Protein 8A09 (pdb70)

Sequence (58 aa):
GEIAQQLKEIAKQLKEIAWQLKEIAQQLKGEIAQQLKEIAKQLKEIAWQLKEIAQQLK

Foldseek 3Di:
DVVVVVVVVVVVVVVVVVVVVVVVVVVVD/DVVVVVVVVVVVVVVVVVVVVVVVVVVVD

B-factor: mean 28.99, std 10.01, range [15.31, 63.49]

Secondary structure (P-SEA, 3-state):
caaaaaaaaaaaaaaaaaaaaaaaaaaac/caaaaaaaaaaaaaaaaaaaaaaaaaaac

Structure (mmCIF, N/CA/C/O backbone):
data_8A09
#
_entry.id   8A09
#
_cell.length_a   53.710
_cell.length_b   53.710
_cell.length_c   46.392
_cell.angle_alpha   90.000
_cell.angle_beta   90.000
_cell.angle_gamma   120.000
#
_symmetry.space_group_name_H-M   'H 3'
#
loop_
_entity.id
_entity.type
_entity.pdbx_description
1 polymer 'A hexameric barrel state of a de novo coiled-coil assembly: CC-Type2-(QgLaId)4'
2 non-polymer GLYCEROL
3 water water
#
loop_
_atom_site.group_PDB
_atom_site.id
_atom_site.type_symbol
_atom_site.label_atom_id
_atom_site.label_alt_id
_atom_site.label_comp_id
_atom_site.label_asym_id
_atom_site.lab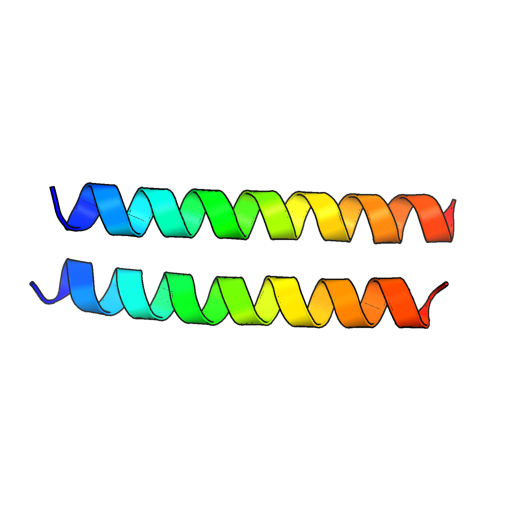el_entity_id
_atom_site.label_seq_id
_atom_site.pdbx_PDB_ins_code
_atom_site.Cartn_x
_atom_site.Cartn_y
_atom_site.Cartn_z
_atom_site.occupancy
_atom_site.B_iso_or_equiv
_atom_site.auth_seq_id
_atom_site.auth_comp_id
_atom_site.auth_asym_id
_atom_site.auth_atom_id
_atom_site.pdbx_PDB_model_num
ATOM 1 N N . GLY A 1 2 ? 7.433 -7.213 17.493 1.00 48.18 1 GLY A N 1
ATOM 2 C CA . GLY A 1 2 ? 7.736 -8.504 16.833 1.00 48.26 1 GLY A CA 1
ATOM 3 C C . GLY A 1 2 ? 6.870 -8.790 15.603 1.00 42.27 1 GLY A C 1
ATOM 4 O O . GLY A 1 2 ? 7.299 -8.541 14.490 1.00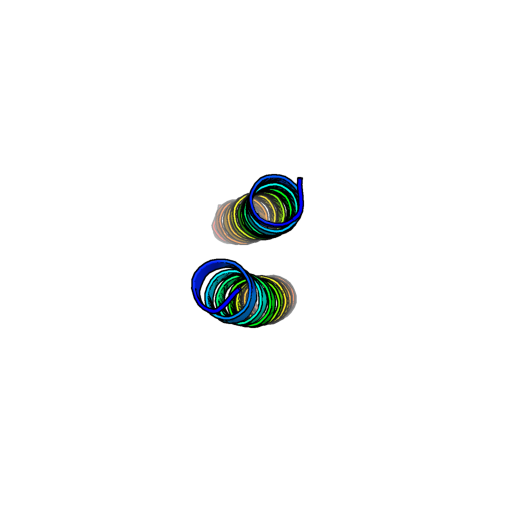 40.25 1 GLY A O 1
ATOM 5 N N . GLU A 1 3 ? 5.667 -9.333 15.824 1.00 42.30 2 GLU A N 1
ATOM 6 C CA . GLU A 1 3 ? 4.841 -9.906 14.777 1.00 39.22 2 GLU A CA 1
ATOM 7 C C . GLU A 1 3 ? 4.352 -8.798 13.844 1.00 35.88 2 GLU A C 1
ATOM 8 O O . GLU A 1 3 ? 4.301 -8.982 12.627 1.00 34.82 2 GLU A O 1
ATOM 10 N N . ILE A 1 4 ? 4.017 -7.630 14.411 1.00 35.53 3 ILE A N 1
ATOM 11 C CA . ILE A 1 4 ? 3.577 -6.514 13.583 1.00 35.00 3 ILE A CA 1
ATOM 12 C C . ILE A 1 4 ? 4.753 -6.042 12.739 1.00 32.10 3 ILE A C 1
ATOM 13 O O . ILE A 1 4 ? 4.577 -5.873 11.541 1.00 29.84 3 ILE A O 1
ATOM 18 N N . ALA A 1 5 ? 5.933 -5.874 13.339 1.00 35.59 4 ALA A N 1
ATOM 19 C CA . ALA A 1 5 ? 7.143 -5.514 12.614 1.00 35.96 4 ALA A CA 1
ATOM 20 C C . ALA A 1 5 ? 7.444 -6.497 11.485 1.00 33.08 4 ALA A C 1
ATOM 21 O O . ALA A 1 5 ? 7.851 -6.073 10.409 1.00 32.94 4 ALA A O 1
ATOM 23 N N . GLN A 1 6 ? 7.271 -7.804 11.724 1.00 34.71 5 GLN A N 1
ATOM 24 C CA . GLN A 1 6 ? 7.562 -8.816 10.719 1.00 34.65 5 GLN A CA 1
ATOM 25 C C . GLN A 1 6 ? 6.616 -8.690 9.529 1.00 30.73 5 GLN A C 1
ATOM 26 O O . GLN A 1 6 ? 7.061 -8.795 8.391 1.00 30.48 5 GLN A O 1
ATOM 32 N N . GLN A 1 7 ? 5.329 -8.428 9.786 1.00 29.97 6 GLN A N 1
ATOM 33 C CA . GLN A 1 7 ? 4.381 -8.263 8.696 1.00 27.05 6 GLN A CA 1
ATOM 34 C C . GLN A 1 7 ? 4.653 -6.972 7.930 1.00 25.23 6 GLN A C 1
ATOM 35 O O . GLN A 1 7 ? 4.567 -6.970 6.705 1.00 24.16 6 GLN A O 1
ATOM 41 N N . LEU A 1 8 ? 5.035 -5.897 8.626 1.00 25.47 7 LEU A N 1
ATOM 42 C CA . LEU A 1 8 ? 5.375 -4.657 7.954 1.00 24.14 7 LEU A CA 1
ATOM 43 C C . LEU A 1 8 ? 6.623 -4.861 7.093 1.00 24.76 7 LEU A C 1
ATOM 44 O O . LEU A 1 8 ? 6.697 -4.304 6.001 1.00 23.90 7 LEU A O 1
ATOM 49 N N . LYS A 1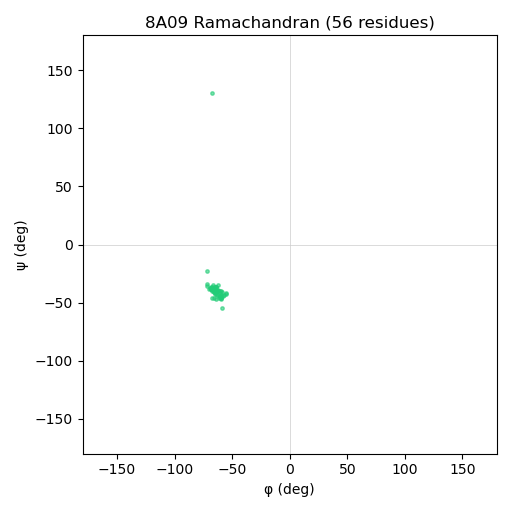 9 ? 7.582 -5.669 7.571 1.00 26.60 8 LYS A N 1
ATOM 50 C CA . LYS A 1 9 ? 8.770 -6.008 6.809 1.00 25.80 8 LYS A CA 1
ATOM 51 C C . LYS A 1 9 ? 8.362 -6.709 5.512 1.00 25.70 8 LYS A C 1
ATOM 52 O O . LYS A 1 9 ? 8.912 -6.417 4.462 1.00 25.51 8 LYS A O 1
ATOM 58 N N . GLU A 1 10 ? 7.409 -7.642 5.588 1.00 24.25 9 GLU A N 1
ATOM 59 C CA . GLU A 1 10 ? 6.957 -8.348 4.405 1.00 24.73 9 GLU A CA 1
ATOM 60 C C . GLU A 1 10 ? 6.221 -7.393 3.461 1.00 20.32 9 GLU A C 1
ATOM 61 O O . GLU A 1 10 ? 6.377 -7.452 2.251 1.00 21.76 9 GLU A O 1
ATOM 67 N N . ILE A 1 11 ? 5.409 -6.497 4.001 1.00 20.58 10 ILE A N 1
ATOM 68 C CA . ILE A 1 11 ? 4.759 -5.460 3.219 1.00 18.94 10 ILE A CA 1
ATOM 69 C C . ILE A 1 11 ? 5.796 -4.604 2.494 1.00 18.01 10 ILE A C 1
ATOM 70 O O . ILE A 1 11 ? 5.674 -4.365 1.289 1.00 17.93 10 ILE A O 1
ATOM 75 N N . ALA A 1 12 ? 6.867 -4.214 3.174 1.00 19.50 11 ALA A N 1
ATOM 76 C CA . ALA A 1 12 ? 7.922 -3.423 2.547 1.00 20.75 11 ALA A CA 1
ATOM 77 C C . ALA A 1 12 ? 8.602 -4.202 1.414 1.00 20.37 11 ALA A C 1
ATOM 78 O O . ALA A 1 12 ? 8.889 -3.645 0.347 1.00 20.34 11 ALA A O 1
ATOM 80 N N . LYS A 1 13 ? 8.832 -5.496 1.630 1.00 20.81 12 LYS A N 1
ATOM 81 C CA . LYS A 1 13 ? 9.445 -6.377 0.645 1.00 21.70 12 LYS A CA 1
ATOM 82 C C . LYS A 1 13 ? 8.591 -6.453 -0.616 1.00 19.52 12 LYS A C 1
ATOM 83 O O . LYS A 1 13 ? 9.087 -6.315 -1.745 1.00 21.19 12 LYS A O 1
ATOM 89 N N . GLN A 1 14 ? 7.279 -6.594 -0.447 1.00 18.70 13 GLN A N 1
ATOM 90 C CA . GLN A 1 14 ? 6.423 -6.702 -1.612 1.00 17.40 13 GLN A CA 1
ATOM 91 C C . GLN A 1 14 ? 6.360 -5.366 -2.330 1.00 17.33 13 GLN A C 1
ATOM 92 O O . GLN A 1 14 ? 6.286 -5.325 -3.556 1.00 17.66 13 GLN A O 1
ATOM 98 N N . LEU A 1 15 ? 6.333 -4.258 -1.589 1.00 17.24 14 LEU A N 1
ATOM 99 C CA . LEU A 1 15 ? 6.317 -2.955 -2.234 1.00 16.59 14 LEU A CA 1
ATOM 100 C C . LEU A 1 15 ? 7.610 -2.733 -3.023 1.00 18.05 14 LEU A C 1
ATOM 101 O O . LEU A 1 15 ? 7.566 -2.095 -4.081 1.00 17.81 14 LEU A O 1
ATOM 106 N N . LYS A 1 16 ? 8.741 -3.219 -2.515 1.00 18.81 15 LYS A N 1
ATOM 107 C CA . LYS A 1 16 ? 9.982 -3.110 -3.258 1.00 19.88 15 LYS A CA 1
ATOM 108 C C . LYS A 1 16 ? 9.875 -3.870 -4.577 1.00 18.99 15 LYS A C 1
ATOM 109 O O . LYS A 1 16 ? 10.358 -3.402 -5.614 1.00 19.88 15 LYS A O 1
ATOM 114 N N . GLU A 1 17 ? 9.227 -5.036 -4.557 1.00 17.70 16 GLU A N 1
ATOM 115 C CA . GLU A 1 17 ? 9.054 -5.820 -5.776 1.00 18.00 16 GLU A CA 1
ATOM 116 C C . GLU A 1 17 ? 8.106 -5.107 -6.738 1.00 18.00 16 GLU A C 1
ATOM 117 O O . GLU A 1 17 ? 8.317 -5.118 -7.957 1.00 18.86 16 GLU A O 1
ATOM 123 N N . ILE A 1 18 ? 7.064 -4.477 -6.212 1.00 17.06 17 ILE A N 1
ATOM 124 C CA . ILE A 1 18 ? 6.155 -3.681 -7.022 1.00 16.91 17 ILE A CA 1
ATOM 125 C C . ILE A 1 18 ? 6.904 -2.539 -7.708 1.00 16.76 17 ILE A C 1
ATOM 126 O O . ILE A 1 18 ? 6.751 -2.311 -8.912 1.00 17.81 17 ILE A O 1
ATOM 131 N N . ALA A 1 19 ? 7.755 -1.843 -6.958 1.00 17.19 18 ALA A N 1
ATOM 132 C CA . ALA A 1 19 ? 8.552 -0.752 -7.516 1.00 18.00 18 ALA A CA 1
ATOM 133 C C . ALA A 1 19 ? 9.454 -1.268 -8.646 1.00 17.94 18 ALA A C 1
ATOM 134 O O . ALA A 1 19 ? 9.625 -0.623 -9.674 1.00 20.06 18 ALA A O 1
ATOM 136 N N . TRP A 1 20 ? 10.022 -2.448 -8.455 1.00 20.14 19 TRP A N 1
ATOM 137 C CA . TRP A 1 20 ? 10.934 -3.050 -9.409 1.00 19.94 19 TRP A CA 1
ATOM 138 C C . TRP A 1 20 ? 10.196 -3.377 -10.693 1.00 20.57 19 TRP A C 1
ATOM 139 O O . TRP A 1 20 ? 10.668 -3.088 -11.799 1.00 21.89 19 TRP A O 1
ATOM 150 N N . GLN A 1 21 ? 9.013 -3.986 -10.557 1.00 18.72 20 GLN A N 1
ATOM 151 C CA . GLN A 1 21 ? 8.258 -4.357 -11.743 1.00 18.82 20 GLN A CA 1
ATOM 152 C C . GLN A 1 21 ? 7.795 -3.110 -12.491 1.00 18.98 20 GLN A C 1
ATOM 153 O O . GLN A 1 21 ? 7.747 -3.113 -13.728 1.00 20.62 20 GLN A O 1
ATOM 159 N N . LEU A 1 22 ? 7.387 -2.055 -11.790 1.00 17.76 21 LEU A N 1
ATOM 160 C CA . LEU A 1 22 ? 6.995 -0.821 -12.473 1.00 19.38 21 LEU A CA 1
ATOM 161 C C . LEU A 1 22 ? 8.172 -0.197 -13.222 1.00 20.41 21 LEU A C 1
ATOM 162 O O . LEU A 1 22 ? 8.006 0.313 -14.324 1.00 22.04 21 LEU A O 1
ATOM 167 N N . LYS A 1 23 ? 9.382 -0.280 -12.655 1.00 21.29 22 LYS A N 1
ATOM 168 C CA . LYS A 1 23 ? 10.564 0.188 -13.356 1.00 23.10 22 LYS A CA 1
ATOM 169 C C . LYS A 1 23 ? 10.761 -0.628 -14.628 1.00 23.38 22 LYS A C 1
ATOM 170 O O . LYS A 1 23 ? 11.092 -0.093 -15.677 1.00 25.90 22 LYS A O 1
ATOM 174 N N . GLU A 1 24 ? 10.529 -1.943 -14.548 1.00 23.39 23 GLU A N 1
ATOM 175 C CA . GLU A 1 24 ? 10.655 -2.774 -15.732 1.00 25.68 23 GLU A CA 1
ATOM 176 C C . GLU A 1 24 ? 9.673 -2.332 -16.809 1.00 25.44 23 GLU A C 1
ATOM 177 O O . GLU A 1 24 ? 10.045 -2.254 -17.967 1.00 28.82 23 GLU A O 1
ATOM 183 N N . ILE A 1 25 ? 8.422 -2.087 -16.424 1.00 24.31 24 ILE A N 1
ATOM 184 C CA . ILE A 1 25 ? 7.390 -1.638 -17.353 1.00 26.64 24 ILE A CA 1
ATOM 185 C C . ILE A 1 25 ? 7.814 -0.309 -17.982 1.00 27.32 24 ILE A C 1
ATOM 186 O O . ILE A 1 25 ? 7.718 -0.117 -19.190 1.00 29.89 24 ILE A O 1
ATOM 191 N N . ALA A 1 26 ? 8.293 0.627 -17.172 1.00 25.39 25 ALA A N 1
ATOM 192 C CA . ALA A 1 26 ? 8.723 1.934 -17.651 1.00 26.75 25 ALA A CA 1
ATOM 193 C C . ALA A 1 26 ? 9.862 1.777 -18.654 1.00 30.19 25 ALA A C 1
ATOM 194 O O . ALA A 1 26 ? 9.888 2.439 -19.675 1.00 32.18 25 ALA A O 1
ATOM 196 N N . GLN A 1 27 ? 10.787 0.862 -18.382 1.00 31.18 26 GLN A N 1
ATOM 197 C CA . GLN A 1 27 ? 11.946 0.671 -19.233 1.00 34.84 26 GLN A CA 1
ATOM 198 C C . GLN A 1 27 ? 11.501 0.100 -20.570 1.00 38.06 26 GLN A C 1
ATOM 199 O O . GLN A 1 27 ? 12.043 0.474 -21.615 1.00 40.98 26 GLN A O 1
ATOM 205 N N . GLN A 1 28 ? 10.50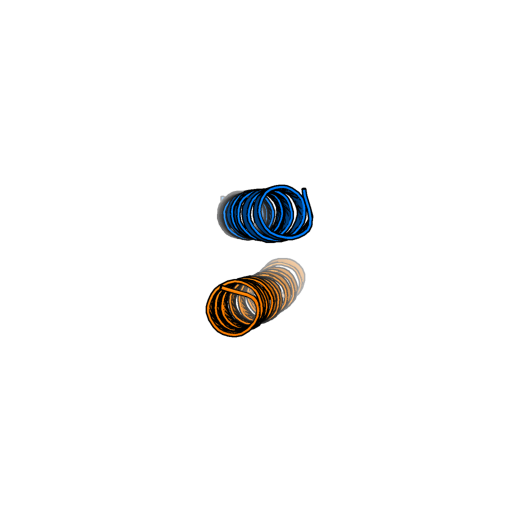2 -0.783 -20.525 1.00 37.27 27 GLN A N 1
ATOM 206 C CA . GLN A 1 28 ? 9.963 -1.385 -21.729 1.00 43.31 27 GLN A CA 1
ATOM 207 C C . GLN A 1 28 ? 9.245 -0.352 -22.595 1.00 47.53 27 GLN A C 1
ATOM 208 O O . GLN A 1 28 ? 9.313 -0.419 -23.798 1.00 54.54 27 GLN A O 1
ATOM 214 N N . LEU A 1 29 ? 8.560 0.603 -21.979 1.00 45.62 28 LEU A N 1
ATOM 215 C CA . LEU A 1 29 ? 7.853 1.623 -22.727 1.00 46.38 28 LEU A CA 1
ATOM 216 C C . LEU A 1 29 ? 8.876 2.570 -23.354 1.00 50.59 28 LEU A C 1
ATOM 217 O O . LEU A 1 29 ? 8.685 3.030 -24.469 1.00 59.72 28 LEU A O 1
ATOM 222 N N . LYS A 1 30 ? 9.998 2.803 -22.665 1.00 49.47 29 LYS A N 1
ATOM 223 C CA . LYS A 1 30 ? 11.043 3.697 -23.143 1.00 52.38 29 LYS A CA 1
ATOM 224 C C . LYS A 1 30 ? 11.769 3.043 -24.314 1.00 54.45 29 LYS A C 1
ATOM 225 O O . LYS A 1 30 ? 12.375 3.735 -25.128 1.00 63.49 29 LYS A O 1
ATOM 231 N N . GLY A 1 31 ? 11.697 1.712 -24.398 1.00 53.37 30 GLY A N 1
ATOM 232 N N . GLY B 1 2 ? -2.437 -10.993 16.903 1.00 53.63 1 GLY B N 1
ATOM 233 C CA . GLY B 1 2 ? -3.553 -10.038 17.047 1.00 51.20 1 GLY B CA 1
ATOM 234 C C . GLY B 1 2 ? -4.245 -9.703 15.719 1.00 45.57 1 GLY B C 1
ATOM 235 O O . GLY B 1 2 ? -3.816 -10.097 14.630 1.00 46.35 1 GLY B O 1
ATOM 236 N N . GLU B 1 3 ? -5.367 -8.977 15.858 1.00 48.05 2 GLU B N 1
ATOM 237 C CA . GLU B 1 3 ? -6.247 -8.644 14.750 1.00 46.24 2 GLU B CA 1
ATOM 238 C C . GLU B 1 3 ? -5.511 -7.740 13.759 1.00 39.78 2 GLU B C 1
ATOM 239 O O . GLU B 1 3 ? -5.665 -7.892 12.545 1.00 41.23 2 GLU B O 1
ATOM 241 N N . ILE B 1 4 ? -4.687 -6.825 14.299 1.00 40.61 3 ILE B N 1
ATOM 242 C CA . ILE B 1 4 ? -3.828 -5.947 13.519 1.00 38.31 3 ILE B CA 1
ATOM 243 C C . ILE B 1 4 ? -2.893 -6.803 12.667 1.00 34.73 3 ILE B C 1
ATOM 244 O O . ILE B 1 4 ? -2.831 -6.641 11.470 1.00 32.62 3 ILE B O 1
ATOM 249 N N . ALA B 1 5 ? -2.149 -7.713 13.308 1.00 37.17 4 ALA B N 1
ATOM 250 C CA . ALA B 1 5 ? -1.224 -8.604 12.620 1.00 36.26 4 ALA B CA 1
ATOM 251 C C . ALA B 1 5 ? -1.910 -9.403 11.509 1.00 33.86 4 ALA B C 1
ATOM 252 O O . ALA B 1 5 ? -1.327 -9.591 10.432 1.00 33.74 4 ALA B O 1
ATOM 254 N N . GLN B 1 6 ? -3.124 -9.910 11.773 1.00 34.94 5 GLN B N 1
ATOM 255 C CA . GLN B 1 6 ? -3.854 -10.723 10.801 1.00 34.94 5 GLN B CA 1
ATOM 256 C C . GLN B 1 6 ? -4.210 -9.907 9.557 1.00 31.03 5 GLN B C 1
ATOM 257 O O . GLN B 1 6 ? -4.046 -10.374 8.404 1.00 28.90 5 GLN B O 1
ATOM 263 N N . GLN B 1 7 ? -4.661 -8.663 9.771 1.00 29.91 6 GLN B N 1
ATOM 264 C CA . GLN B 1 7 ? -4.977 -7.808 8.633 1.00 27.53 6 GLN B CA 1
ATOM 265 C C . GLN B 1 7 ? -3.715 -7.429 7.858 1.00 26.08 6 GLN B C 1
ATOM 266 O O . GLN B 1 7 ? -3.752 -7.397 6.627 1.00 23.51 6 GLN B O 1
ATOM 272 N N . LEU B 1 8 ? -2.595 -7.167 8.545 1.00 27.67 7 LEU B N 1
ATOM 273 C CA . LEU B 1 8 ? -1.335 -6.861 7.870 1.00 24.79 7 LEU B CA 1
ATOM 274 C C . LEU B 1 8 ? -0.882 -8.055 7.019 1.00 24.65 7 LEU B C 1
ATOM 275 O O . LEU B 1 8 ? -0.370 -7.887 5.910 1.00 22.71 7 LEU B O 1
ATOM 280 N N . LYS B 1 9 ? -1.148 -9.275 7.495 1.00 25.62 8 LYS B N 1
ATOM 281 C CA . LYS B 1 9 ? -0.798 -10.483 6.772 1.00 25.72 8 LYS B CA 1
ATOM 282 C C . LYS B 1 9 ? -1.597 -10.546 5.467 1.00 23.06 8 LYS B C 1
ATOM 283 O O . LYS B 1 9 ? -1.055 -10.896 4.417 1.00 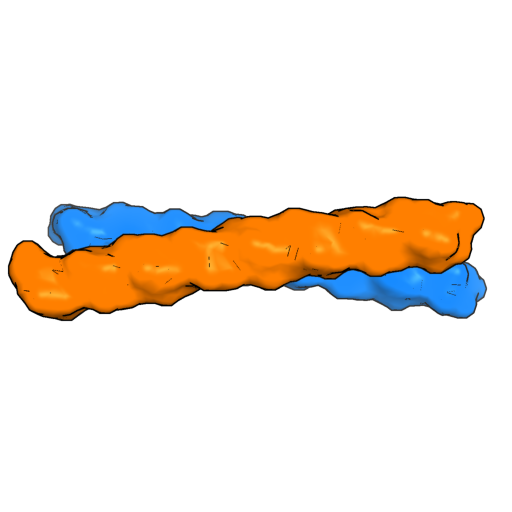22.82 8 LYS B O 1
ATOM 289 N N . GLU B 1 10 ? -2.887 -10.197 5.538 1.00 23.41 9 GLU B N 1
ATOM 290 C CA . GLU B 1 10 ? -3.742 -10.161 4.360 1.00 22.05 9 GLU B CA 1
ATOM 291 C C . GLU B 1 10 ? -3.274 -9.071 3.390 1.00 19.83 9 GLU B C 1
ATOM 292 O O . GLU B 1 10 ? -3.237 -9.272 2.154 1.00 21.21 9 GLU B O 1
ATOM 298 N N . ILE B 1 11 ? -2.880 -7.915 3.926 1.00 19.61 10 ILE B N 1
ATOM 299 C CA . ILE B 1 11 ? -2.345 -6.832 3.123 1.00 17.87 10 ILE B CA 1
ATOM 300 C C . ILE B 1 11 ? -1.085 -7.302 2.396 1.00 17.09 10 ILE B 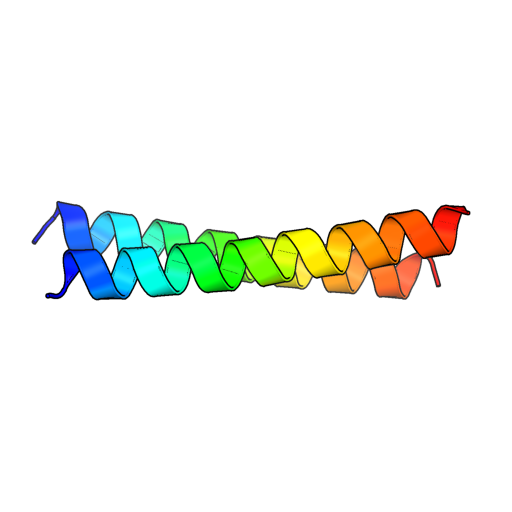C 1
ATOM 301 O O . ILE B 1 11 ? -0.955 -7.095 1.183 1.00 17.99 10 ILE B O 1
ATOM 306 N N . ALA B 1 12 ? -0.200 -8.012 3.084 1.00 19.85 11 ALA B N 1
ATOM 307 C CA . ALA B 1 12 ? 1.002 -8.535 2.461 1.00 19.40 11 ALA B CA 1
ATOM 308 C C . ALA B 1 12 ? 0.666 -9.494 1.316 1.00 18.95 11 ALA B C 1
ATOM 309 O O . ALA B 1 12 ? 1.330 -9.510 0.270 1.00 19.14 11 ALA B O 1
ATOM 311 N N . LYS B 1 13 ? -0.334 -10.353 1.533 1.00 19.46 12 LYS B N 1
ATOM 312 C CA . LYS B 1 13 ? -0.775 -11.334 0.553 1.00 21.26 12 LYS B CA 1
ATOM 313 C C . LYS B 1 13 ? -1.224 -10.615 -0.715 1.00 19.09 12 LYS B C 1
ATOM 314 O O . LYS B 1 13 ? -0.847 -10.977 -1.840 1.00 19.98 12 LYS B O 1
ATOM 320 N N . GLN B 1 14 ? -2.036 -9.565 -0.553 1.00 17.73 13 GLN B N 1
ATOM 321 C CA . GLN B 1 14 ? -2.544 -8.879 -1.724 1.00 17.72 13 GLN B CA 1
ATOM 322 C C . GLN B 1 14 ? -1.425 -8.160 -2.455 1.00 16.48 13 GLN B C 1
ATOM 323 O O . GLN B 1 14 ? -1.425 -8.103 -3.681 1.00 17.13 13 GLN B O 1
ATOM 329 N N . LEU B 1 15 ? -0.480 -7.584 -1.724 1.00 16.70 14 LEU B N 1
ATOM 330 C CA . LEU B 1 15 ? 0.650 -6.922 -2.348 1.00 16.85 14 LEU B CA 1
ATOM 331 C C . LEU B 1 15 ? 1.501 -7.922 -3.124 1.00 16.93 14 LEU B C 1
ATOM 332 O O . LEU B 1 15 ? 2.009 -7.592 -4.198 1.00 17.75 14 LEU B O 1
ATOM 337 N N . LYS B 1 16 ? 1.641 -9.149 -2.611 1.00 17.46 15 LYS B N 1
ATOM 338 C CA . LYS B 1 16 ? 2.353 -10.181 -3.354 1.00 18.64 15 LYS B CA 1
ATOM 339 C C . LYS B 1 16 ? 1.645 -10.478 -4.675 1.00 19.07 15 LYS B C 1
ATOM 340 O O . LYS B 1 16 ? 2.297 -10.687 -5.694 1.00 19.32 15 LYS B O 1
ATOM 346 N N . GLU B 1 17 ? 0.315 -10.513 -4.655 1.00 18.34 16 GLU B N 1
ATOM 347 C CA . GLU B 1 17 ? -0.443 -10.759 -5.879 1.00 17.60 16 GLU B CA 1
ATOM 348 C C . GLU B 1 17 ? -0.297 -9.583 -6.840 1.00 18.19 16 GLU B C 1
ATOM 349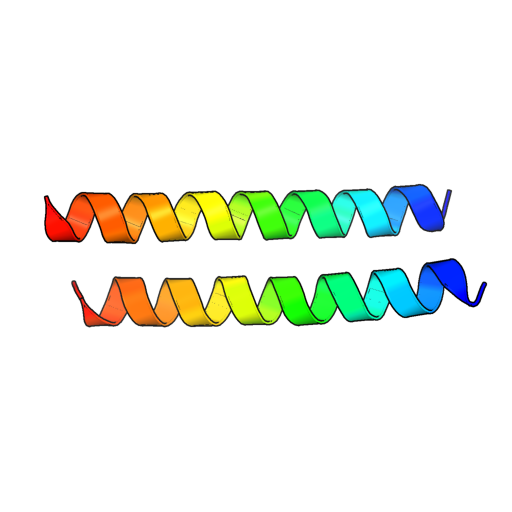 O O . GLU B 1 17 ? -0.214 -9.779 -8.057 1.00 18.99 16 GLU B O 1
ATOM 355 N N . ILE B 1 18 ? -0.300 -8.363 -6.305 1.00 16.27 17 ILE B N 1
ATOM 356 C CA . ILE B 1 18 ? -0.090 -7.197 -7.141 1.00 16.48 17 ILE B CA 1
ATOM 357 C C . ILE B 1 18 ? 1.272 -7.288 -7.825 1.00 16.07 17 ILE B C 1
ATOM 358 O O . ILE B 1 18 ? 1.393 -6.986 -9.021 1.00 17.33 17 ILE B O 1
ATOM 363 N N . ALA B 1 19 ? 2.311 -7.637 -7.074 1.00 16.98 18 ALA B N 1
ATOM 364 C CA . ALA B 1 19 ? 3.645 -7.800 -7.620 1.00 17.98 18 ALA B CA 1
ATOM 365 C C . ALA B 1 19 ? 3.656 -8.824 -8.754 1.00 18.56 18 ALA B C 1
ATOM 366 O O . ALA B 1 19 ? 4.287 -8.613 -9.796 1.00 18.83 18 ALA B O 1
ATOM 368 N N . TRP B 1 20 ? 2.956 -9.930 -8.552 1.00 19.63 19 TRP B N 1
ATOM 369 C CA . TRP B 1 20 ? 2.889 -11.008 -9.52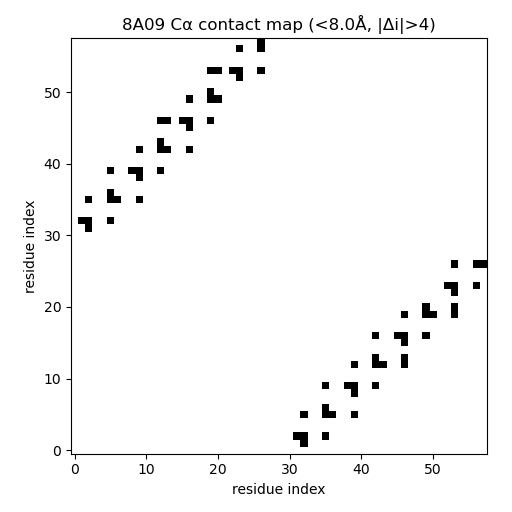0 1.00 20.05 19 TRP B CA 1
ATOM 370 C C . TRP B 1 20 ? 2.217 -10.522 -10.800 1.00 18.71 19 TRP B C 1
ATOM 371 O O . TRP B 1 20 ? 2.706 -10.771 -11.903 1.00 21.33 19 TRP B O 1
ATOM 382 N N . GLN B 1 21 ? 1.098 -9.830 -10.667 1.00 18.74 20 GLN B N 1
ATOM 383 C CA . GLN B 1 21 ? 0.391 -9.349 -11.835 1.00 19.10 20 GLN B CA 1
ATOM 384 C C . GLN B 1 21 ? 1.209 -8.301 -12.581 1.00 19.28 20 GLN B C 1
ATOM 385 O O . GLN B 1 21 ? 1.177 -8.280 -13.807 1.00 19.32 20 GLN B O 1
ATOM 391 N N . LEU B 1 22 ? 1.954 -7.443 -11.899 1.00 18.71 21 LEU B N 1
ATOM 392 C CA . LEU B 1 22 ? 2.793 -6.465 -12.585 1.00 18.97 21 LEU B CA 1
ATOM 393 C C . LEU B 1 22 ? 3.926 -7.162 -13.341 1.00 19.03 21 LEU B C 1
ATOM 394 O O . LEU B 1 22 ? 4.273 -6.763 -14.448 1.00 20.24 21 LEU B O 1
ATOM 399 N N . LYS B 1 23 ? 4.455 -8.256 -12.792 1.00 19.01 22 LYS B N 1
ATOM 400 C CA . LYS B 1 23 ? 5.456 -9.050 -13.491 1.00 20.22 22 LYS B CA 1
ATOM 401 C C . LYS B 1 23 ? 4.843 -9.648 -14.759 1.00 20.94 22 LYS B C 1
ATOM 402 O O . LYS B 1 23 ? 5.448 -9.633 -15.834 1.00 23.80 22 LYS B O 1
ATOM 408 N N . GLU B 1 24 ? 3.591 -10.111 -14.653 1.00 21.31 23 GLU B N 1
ATOM 409 C CA . GLU B 1 24 ? 2.917 -10.665 -15.814 1.00 23.51 23 GLU B CA 1
ATOM 410 C C . GLU B 1 24 ? 2.757 -9.582 -16.871 1.00 23.44 23 GLU B C 1
ATOM 411 O O . GLU B 1 24 ? 2.966 -9.841 -18.047 1.00 25.97 23 GLU B O 1
ATOM 417 N N . ILE B 1 25 ? 2.366 -8.376 -16.455 1.00 22.24 24 ILE B N 1
ATOM 418 C CA . ILE B 1 25 ? 2.184 -7.246 -17.363 1.00 22.61 24 ILE B CA 1
ATOM 419 C C . ILE B 1 25 ? 3.512 -6.919 -18.037 1.00 22.25 24 ILE B C 1
ATOM 420 O O . ILE B 1 25 ? 3.555 -6.748 -19.254 1.00 23.84 24 ILE B O 1
ATOM 425 N N . ALA B 1 26 ? 4.601 -6.865 -17.269 1.00 22.99 25 ALA B N 1
ATOM 426 C CA . ALA B 1 26 ? 5.905 -6.546 -17.833 1.00 23.90 25 ALA B CA 1
ATOM 427 C C . ALA B 1 26 ? 6.283 -7.567 -18.912 1.00 24.83 25 ALA B C 1
ATOM 428 O O . ALA B 1 26 ? 6.789 -7.213 -19.977 1.00 25.16 25 ALA B O 1
ATOM 430 N N . GLN B 1 27 ? 5.988 -8.842 -18.631 1.00 24.44 26 GLN B N 1
ATOM 431 C CA . GLN B 1 27 ? 6.333 -9.921 -19.523 1.00 26.23 26 GLN B CA 1
ATOM 432 C C . GLN B 1 27 ? 5.530 -9.775 -20.815 1.00 26.96 26 GLN B C 1
ATOM 433 O O . GLN B 1 27 ? 6.057 -10.020 -21.895 1.00 30.21 26 GLN B O 1
ATOM 439 N N . GLN B 1 28 ? 4.261 -9.384 -20.685 1.00 28.56 27 GLN B N 1
ATOM 440 C CA . GLN B 1 28 ? 3.386 -9.247 -21.837 1.00 29.52 27 GLN B CA 1
ATOM 441 C C . GLN B 1 28 ? 3.811 -8.085 -22.726 1.00 29.14 27 GLN B C 1
ATOM 442 O O . GLN B 1 28 ? 3.735 -8.188 -23.946 1.00 31.20 27 GLN B O 1
ATOM 448 N N . LEU B 1 29 ? 4.288 -6.998 -22.121 1.00 28.18 28 LEU B N 1
ATOM 449 C CA . LEU B 1 29 ? 4.685 -5.831 -22.879 1.00 30.22 28 LEU B CA 1
ATOM 450 C C . LEU B 1 29 ? 5.974 -6.161 -23.622 1.00 31.13 28 LEU B C 1
ATOM 451 O O . LEU B 1 29 ? 6.134 -5.760 -24.781 1.00 35.96 28 LEU B O 1
ATOM 456 N N . LYS B 1 30 ? 6.845 -6.969 -22.986 1.00 29.94 29 LYS B N 1
ATOM 457 C CA . LYS B 1 30 ? 8.063 -7.409 -23.634 1.00 32.41 29 LYS B CA 1
ATOM 458 C C . LYS B 1 30 ? 7.674 -8.330 -24.782 1.00 33.79 29 LYS B C 1
ATOM 459 O O . LYS B 1 30 ? 6.826 -9.217 -24.635 1.00 36.46 29 LYS B O 1
ATOM 463 N N . GLY B 1 31 ? 8.249 -8.027 -25.934 1.00 33.91 30 GLY B N 1
#

Solvent-accessible surface area: 4586 Å² total

Radius of gyration: 13.52 Å; Cα contacts (8 Å, |Δi|>4): 38; chains: 2; bounding box: 18×15×41 Å